Protein AF-A0A8X6XF52-F1 (afdb_monomer)

Foldseek 3Di:
DVVLLVVLDDDDDPDDLVRLLVSLLVSVVVSVVPDPDQDPVSLVVLLVSLLVVCVVCVVVVVNSSNVSSLVNNCVVCCVRPVVNVSSVVSVVVSVVVVVVVVVVVVD

pLDDT: mean 70.78, std 10.69, range [38.53, 87.12]

Radius of gyration: 13.98 Å; Cα contacts (8 Å, |Δi|>4): 58; chains: 1; bounding box: 31×22×45 Å

Sequence (107 aa):
MVELFSRYQPEWTLLSGLEAATYIQNYLRALMDAIPNESYHTNLYFVSFISHLCAQAIRIESSEIVPYILMEAARILYSRCNLLGYILNLFRDAFNYRYRHSKTCRR

Secondary structure (DSSP, 8-state):
-HHHHHH-PPP-----HHHHHHHHHHHHHHHHHTS-S--HHHHHHHHHHHHHHHHHHHHTT-GGGHHHHHHHHHHHHHHHH--HHHHHHHHHHHHHHHHHHHTTTT-

Structure (mmCIF, N/CA/C/O backbone):
data_AF-A0A8X6XF52-F1
#
_entry.id   AF-A0A8X6XF52-F1
#
loop_
_atom_site.group_PDB
_atom_site.id
_atom_site.type_symbol
_atom_site.label_atom_id
_atom_site.label_alt_id
_ato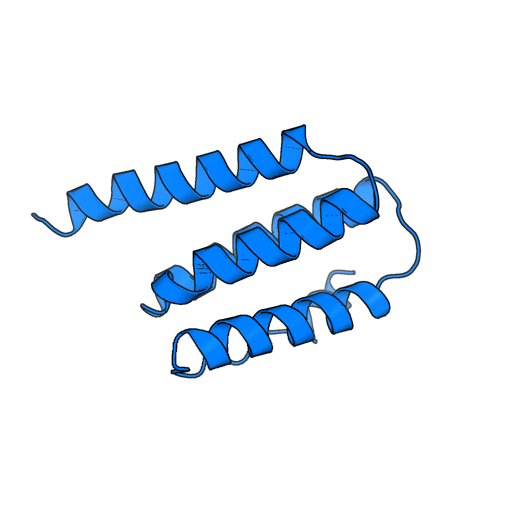m_site.label_comp_id
_atom_site.label_asym_id
_atom_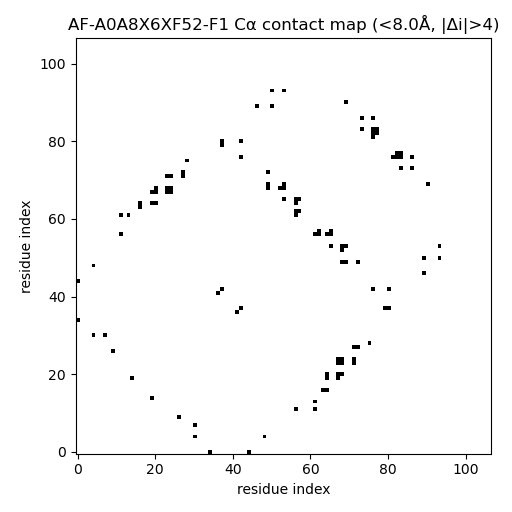site.label_entity_id
_atom_site.label_seq_id
_atom_site.pdbx_PDB_ins_code
_atom_site.Cartn_x
_atom_site.Cartn_y
_atom_site.Cartn_z
_atom_site.occupancy
_atom_site.B_iso_or_equiv
_atom_site.auth_seq_id
_atom_site.auth_comp_id
_atom_site.auth_asym_id
_atom_site.auth_atom_id
_atom_site.pdbx_PDB_model_num
ATOM 1 N N . MET A 1 1 ? 4.234 8.493 -12.924 1.00 58.31 1 MET A N 1
ATOM 2 C CA . MET A 1 1 ? 4.216 7.899 -11.565 1.00 58.31 1 MET A CA 1
ATOM 3 C C . MET A 1 1 ? 3.413 8.744 -10.585 1.00 58.31 1 MET A C 1
ATOM 5 O O . MET A 1 1 ? 2.390 8.253 -10.140 1.00 58.31 1 MET A O 1
ATOM 9 N N . VAL A 1 2 ? 3.781 10.003 -10.301 1.00 62.19 2 VAL A N 1
ATOM 10 C CA . VAL A 1 2 ? 2.993 10.879 -9.399 1.00 62.19 2 VAL A CA 1
ATOM 11 C C . VAL A 1 2 ? 1.541 11.043 -9.869 1.00 62.19 2 VAL A C 1
ATOM 13 O O . VAL A 1 2 ? 0.630 10.737 -9.113 1.00 62.19 2 VAL A O 1
ATOM 16 N N . GLU A 1 3 ? 1.318 11.388 -11.143 1.00 67.06 3 GLU A N 1
ATOM 17 C CA . GLU A 1 3 ? -0.040 11.461 -11.716 1.00 67.06 3 GLU A CA 1
ATOM 18 C C . GLU A 1 3 ? -0.820 10.143 -11.631 1.00 67.06 3 GLU A C 1
ATOM 20 O O . GLU A 1 3 ? -2.041 10.162 -11.524 1.00 67.06 3 GLU A O 1
ATOM 25 N N . LEU A 1 4 ? -0.134 8.997 -11.679 1.00 63.72 4 LEU A N 1
ATOM 26 C CA . LEU A 1 4 ? -0.782 7.691 -11.583 1.00 63.72 4 LEU A CA 1
ATOM 27 C C . LEU A 1 4 ? -1.325 7.494 -10.160 1.00 63.72 4 LEU A C 1
ATOM 29 O O . LEU A 1 4 ? -2.507 7.232 -9.988 1.00 63.72 4 LEU A O 1
ATOM 33 N N . PHE A 1 5 ? -0.503 7.727 -9.136 1.00 65.88 5 PHE A N 1
ATOM 34 C CA . PHE A 1 5 ? -0.926 7.634 -7.733 1.00 65.88 5 PHE A CA 1
ATOM 35 C C . PHE A 1 5 ? -1.969 8.688 -7.332 1.00 65.88 5 PHE A C 1
ATOM 37 O O . PHE A 1 5 ? -2.779 8.446 -6.442 1.00 65.88 5 PHE A O 1
ATOM 44 N N . SER A 1 6 ? -1.992 9.851 -7.988 1.00 71.19 6 SER A N 1
ATOM 45 C CA . SER A 1 6 ? -3.068 10.835 -7.805 1.00 71.19 6 SER A CA 1
ATOM 46 C C . SER A 1 6 ? -4.406 10.371 -8.390 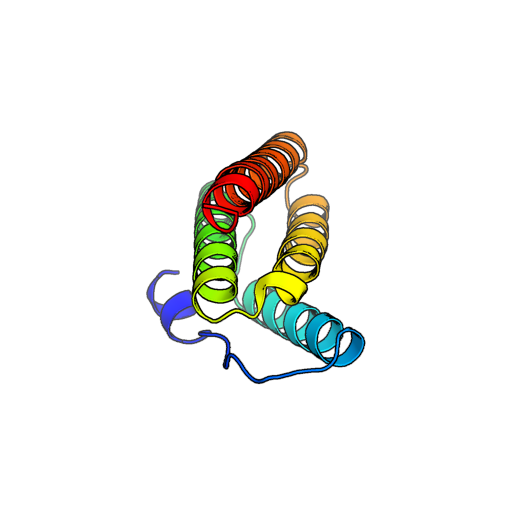1.00 71.19 6 SER A C 1
ATOM 48 O O . SER A 1 6 ? -5.446 10.771 -7.879 1.00 71.19 6 SER A O 1
ATOM 50 N N . ARG A 1 7 ? -4.397 9.538 -9.440 1.00 71.75 7 ARG A N 1
ATOM 51 C CA . ARG A 1 7 ? -5.616 8.984 -10.061 1.00 71.75 7 ARG A CA 1
ATOM 52 C C . ARG A 1 7 ? -6.168 7.779 -9.304 1.00 71.75 7 ARG A C 1
ATOM 54 O O . ARG A 1 7 ? -7.376 7.595 -9.264 1.00 71.75 7 ARG A O 1
ATOM 61 N N . TYR A 1 8 ? -5.295 6.986 -8.692 1.00 66.81 8 TYR A N 1
ATOM 62 C CA . TYR A 1 8 ? -5.673 5.882 -7.815 1.00 66.81 8 TYR A CA 1
ATOM 63 C C . TYR A 1 8 ? -5.631 6.357 -6.361 1.00 66.81 8 TYR A C 1
ATOM 65 O O . TYR A 1 8 ? -4.731 5.984 -5.624 1.00 66.81 8 TYR A O 1
ATOM 73 N N . GLN A 1 9 ? -6.555 7.225 -5.948 1.00 72.88 9 GLN A N 1
ATOM 74 C CA . GLN A 1 9 ? -6.783 7.468 -4.520 1.00 72.88 9 GLN A CA 1
ATOM 75 C C . GLN A 1 9 ? -7.824 6.460 -4.028 1.00 72.88 9 GLN A C 1
ATOM 77 O O . GLN A 1 9 ? -8.836 6.279 -4.706 1.00 72.88 9 GLN A O 1
ATOM 82 N N . PRO A 1 10 ? -7.599 5.781 -2.892 1.00 71.12 10 PRO A N 1
ATOM 83 C CA . PRO A 1 10 ? -8.601 4.878 -2.360 1.00 71.12 10 PRO A CA 1
ATOM 84 C C . PRO A 1 10 ? -9.788 5.693 -1.846 1.00 71.12 10 PRO A C 1
ATOM 86 O O . PRO A 1 10 ? -9.631 6.664 -1.105 1.00 71.12 10 PRO A O 1
ATOM 89 N N . GLU A 1 11 ? -10.991 5.261 -2.194 1.00 74.50 11 GLU A N 1
ATOM 90 C CA . GLU A 1 11 ? -12.179 5.678 -1.469 1.00 74.50 11 GLU A CA 1
ATOM 91 C C . GLU A 1 11 ? -12.167 4.985 -0.110 1.00 74.50 11 GLU A C 1
ATOM 93 O O . GLU A 1 11 ? -12.140 3.755 -0.009 1.00 74.50 11 GLU A O 1
ATOM 98 N N . TRP A 1 12 ? -12.106 5.786 0.947 1.00 67.62 12 TRP A N 1
ATOM 99 C CA . TRP A 1 12 ? -12.095 5.277 2.303 1.00 67.62 12 TRP A CA 1
ATOM 100 C C . TRP A 1 12 ? -13.525 5.094 2.803 1.00 67.62 12 TRP A C 1
ATOM 102 O O . TRP A 1 12 ? -14.102 5.965 3.451 1.00 67.62 12 TRP A O 1
ATOM 112 N N . THR A 1 13 ? -14.116 3.960 2.454 1.00 66.12 13 THR A N 1
ATOM 113 C CA . THR A 1 13 ? -15.435 3.543 2.936 1.00 66.12 13 THR A CA 1
ATOM 114 C C . THR A 1 13 ? -15.313 2.681 4.192 1.00 66.12 13 THR A C 1
ATOM 116 O O . THR A 1 13 ? -14.359 1.916 4.335 1.00 66.12 13 THR A O 1
ATOM 119 N N . LEU A 1 14 ? -16.303 2.764 5.088 1.00 63.69 14 LEU A N 1
ATOM 120 C CA . LEU A 1 14 ? -16.445 1.841 6.219 1.00 63.69 14 LEU A CA 1
ATOM 121 C C . LEU A 1 14 ? -16.767 0.443 5.679 1.00 63.69 14 LEU A C 1
ATOM 123 O O . LEU A 1 14 ? -17.911 0.149 5.342 1.00 63.69 14 LEU A O 1
ATOM 127 N N . LEU A 1 15 ? -15.741 -0.394 5.561 1.00 67.44 15 LEU A N 1
ATOM 128 C CA . LEU A 1 15 ? -15.845 -1.782 5.119 1.00 67.44 15 LEU A CA 1
ATOM 129 C C . LEU A 1 15 ? -15.607 -2.710 6.308 1.00 67.44 15 LEU A C 1
ATOM 131 O O . LEU A 1 15 ? -14.756 -2.437 7.157 1.00 67.44 15 LEU A O 1
ATOM 135 N N . SER A 1 16 ? -16.329 -3.829 6.356 1.00 71.75 16 SER A N 1
ATOM 136 C CA . SER A 1 16 ? -16.024 -4.891 7.318 1.00 71.75 16 SER A CA 1
ATOM 137 C C . SER A 1 16 ? -14.648 -5.510 7.022 1.00 71.75 16 SER A C 1
ATOM 139 O O . SER A 1 16 ? -14.134 -5.406 5.908 1.00 71.75 16 SER A O 1
ATOM 141 N N . GLY A 1 17 ? -14.024 -6.172 8.005 1.00 69.44 17 GLY A N 1
ATOM 142 C CA . GLY A 1 17 ? -12.625 -6.618 7.902 1.00 69.44 17 GLY A CA 1
ATOM 143 C C . GLY A 1 17 ? -12.278 -7.432 6.643 1.00 69.44 17 GLY A C 1
ATOM 144 O O . GLY A 1 17 ? -11.218 -7.218 6.057 1.00 69.44 17 GLY A O 1
ATOM 145 N N . LEU A 1 18 ? -13.170 -8.322 6.185 1.00 77.56 18 LEU A N 1
ATOM 146 C CA . LEU A 1 18 ? -12.958 -9.114 4.964 1.00 77.56 18 LEU A CA 1
ATOM 147 C C . LEU A 1 18 ? -13.108 -8.263 3.693 1.00 77.56 18 LEU A C 1
ATOM 149 O O . LEU A 1 18 ? -12.279 -8.354 2.791 1.00 77.56 18 LEU A O 1
ATOM 153 N N . GLU A 1 19 ? -14.130 -7.409 3.638 1.00 79.94 19 GLU A N 1
ATOM 154 C CA . GLU A 1 19 ? -14.376 -6.506 2.508 1.00 79.94 19 GLU A CA 1
ATOM 155 C C . GLU A 1 19 ? -13.234 -5.502 2.345 1.00 79.94 19 GLU A C 1
ATOM 157 O O . GLU A 1 19 ? -12.773 -5.257 1.232 1.00 79.94 19 GLU A O 1
ATOM 162 N N . ALA A 1 20 ? -12.716 -4.987 3.462 1.00 74.81 20 ALA A N 1
ATOM 163 C CA . ALA A 1 20 ? -11.558 -4.108 3.502 1.00 74.81 20 ALA A CA 1
ATOM 164 C C . ALA A 1 20 ? -10.304 -4.809 2.952 1.00 74.81 20 ALA A C 1
ATOM 166 O O . ALA A 1 20 ? -9.573 -4.238 2.141 1.00 74.81 20 ALA A O 1
ATOM 167 N N . ALA A 1 21 ? -10.076 -6.069 3.339 1.00 75.06 21 ALA A N 1
ATOM 168 C CA . ALA A 1 21 ? -8.960 -6.866 2.837 1.00 75.06 21 ALA A CA 1
ATOM 169 C C . ALA A 1 21 ? -9.054 -7.095 1.320 1.00 75.06 21 ALA A C 1
ATOM 171 O O . ALA A 1 21 ? -8.085 -6.862 0.595 1.00 75.06 21 ALA A O 1
ATOM 172 N N . THR A 1 22 ? -10.227 -7.506 0.828 1.00 83.81 22 THR A N 1
ATOM 173 C CA . THR A 1 22 ? -10.472 -7.734 -0.604 1.00 83.81 22 THR A CA 1
ATOM 174 C C . THR A 1 22 ? -10.359 -6.443 -1.414 1.00 83.81 22 THR A C 1
ATOM 176 O O . THR A 1 22 ? -9.761 -6.444 -2.492 1.00 83.81 22 THR A O 1
ATOM 179 N N . TYR A 1 23 ? -10.876 -5.331 -0.891 1.00 85.62 23 TYR A N 1
ATOM 180 C CA . TYR A 1 23 ? -10.766 -4.018 -1.518 1.00 85.62 23 TYR A CA 1
ATOM 181 C C . TYR A 1 23 ? -9.303 -3.603 -1.702 1.00 85.62 23 TYR A C 1
ATOM 183 O O . TYR A 1 23 ? -8.880 -3.332 -2.826 1.00 85.62 23 TYR A O 1
ATOM 191 N N . ILE A 1 24 ? -8.506 -3.635 -0.629 1.00 84.31 24 ILE A N 1
ATOM 192 C CA . ILE A 1 24 ? -7.079 -3.289 -0.680 1.00 84.31 24 ILE A CA 1
ATOM 193 C C . ILE A 1 24 ? -6.310 -4.210 -1.625 1.00 84.31 24 ILE A C 1
ATOM 195 O O . ILE A 1 24 ? -5.455 -3.738 -2.377 1.00 84.31 24 ILE A O 1
ATOM 199 N N . GLN A 1 25 ? -6.630 -5.505 -1.620 1.00 83.75 25 GLN A N 1
ATOM 200 C CA . GLN A 1 25 ? -6.007 -6.469 -2.515 1.00 83.75 25 GLN A CA 1
ATOM 201 C C . GL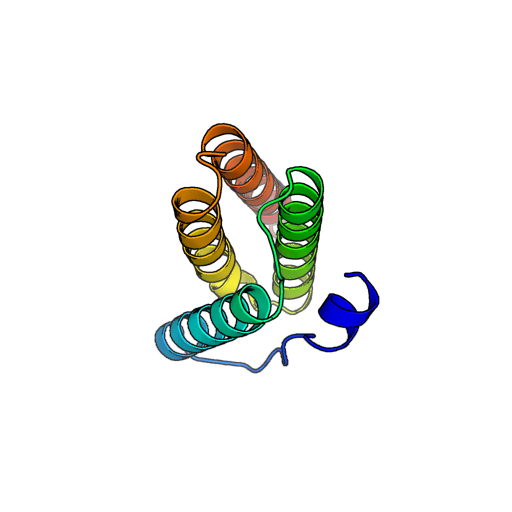N A 1 25 ? -6.233 -6.115 -3.986 1.00 83.75 25 GLN A C 1
ATOM 203 O O . GLN A 1 25 ? -5.287 -6.074 -4.775 1.00 83.75 25 GLN A O 1
ATOM 208 N N . ASN A 1 26 ? -7.482 -5.844 -4.360 1.00 86.19 26 ASN A N 1
ATOM 209 C CA . ASN A 1 26 ? -7.831 -5.499 -5.734 1.00 86.19 26 ASN A CA 1
ATOM 210 C C . ASN A 1 26 ? -7.249 -4.142 -6.138 1.00 86.19 26 ASN A C 1
ATOM 212 O O . ASN A 1 26 ? -6.713 -4.004 -7.236 1.00 86.19 26 ASN A O 1
ATOM 216 N N . TYR A 1 27 ? -7.290 -3.173 -5.226 1.00 87.12 27 TYR A N 1
ATOM 217 C CA . TYR A 1 27 ? -6.761 -1.835 -5.431 1.00 87.12 27 TYR A CA 1
ATOM 218 C C . TYR A 1 27 ? -5.243 -1.837 -5.677 1.00 87.12 27 TYR A C 1
ATOM 220 O O . TYR A 1 27 ? -4.779 -1.308 -6.689 1.00 87.12 27 TYR A O 1
ATOM 228 N N . LEU A 1 28 ? -4.457 -2.480 -4.805 1.00 85.38 28 LEU A N 1
ATOM 229 C CA . LEU A 1 28 ? -2.999 -2.524 -4.957 1.00 85.38 28 LEU A CA 1
ATOM 230 C C . LEU A 1 28 ? -2.569 -3.367 -6.162 1.00 85.38 28 LEU A C 1
ATOM 232 O O . LEU A 1 28 ? -1.580 -3.027 -6.809 1.00 85.38 28 LEU A O 1
ATOM 236 N N . ARG A 1 29 ? -3.317 -4.423 -6.508 1.00 83.25 29 ARG A N 1
ATOM 237 C CA . ARG A 1 29 ? -3.065 -5.209 -7.724 1.00 83.25 29 ARG A CA 1
ATOM 238 C C . ARG A 1 29 ? -3.293 -4.373 -8.986 1.00 83.25 29 ARG A C 1
ATOM 240 O O . ARG A 1 29 ? -2.380 -4.276 -9.798 1.00 83.25 29 ARG A O 1
ATOM 247 N N . ALA A 1 30 ? -4.445 -3.711 -9.109 1.00 82.94 30 ALA A N 1
ATOM 248 C CA . ALA A 1 30 ? -4.760 -2.864 -10.263 1.00 82.94 30 ALA A CA 1
ATOM 249 C C . ALA A 1 30 ? -3.737 -1.730 -10.445 1.00 82.94 30 ALA A C 1
ATOM 251 O O . ALA A 1 30 ? -3.269 -1.471 -11.554 1.00 82.94 30 ALA A O 1
ATOM 252 N N . LEU A 1 31 ? -3.333 -1.099 -9.339 1.00 81.19 31 LEU A N 1
ATOM 253 C CA . LEU A 1 31 ? -2.293 -0.076 -9.336 1.00 81.19 31 LEU A CA 1
ATOM 254 C C . LEU A 1 31 ? -0.959 -0.610 -9.867 1.00 81.19 31 LEU A C 1
ATOM 256 O O . LEU A 1 31 ? -0.272 0.070 -10.624 1.00 81.19 31 LEU A O 1
ATOM 260 N N . MET A 1 32 ? -0.588 -1.824 -9.472 1.00 77.50 32 MET A N 1
ATOM 261 C CA . MET A 1 32 ? 0.698 -2.409 -9.830 1.00 77.50 32 MET A CA 1
ATOM 262 C C . MET A 1 32 ? 0.729 -2.983 -11.240 1.00 77.50 32 MET A C 1
ATOM 264 O O . MET A 1 32 ? 1.784 -2.934 -11.876 1.00 77.50 32 MET A O 1
ATOM 268 N N . ASP A 1 33 ? -0.396 -3.466 -11.756 1.00 80.00 33 ASP A N 1
ATOM 269 C CA . ASP A 1 33 ? -0.536 -3.862 -13.161 1.00 80.00 33 ASP A CA 1
ATOM 270 C C . ASP A 1 33 ? -0.388 -2.648 -14.099 1.00 80.00 33 ASP A C 1
ATOM 272 O O . ASP A 1 33 ? 0.155 -2.767 -15.196 1.00 80.00 33 ASP A O 1
ATOM 276 N N . ALA A 1 34 ? -0.779 -1.453 -13.640 1.00 74.19 34 ALA A N 1
ATOM 277 C CA . ALA A 1 34 ? -0.634 -0.197 -14.376 1.00 74.19 34 ALA A CA 1
ATOM 278 C C . ALA A 1 34 ? 0.781 0.420 -14.322 1.00 74.19 34 ALA A C 1
ATOM 280 O O . ALA A 1 34 ? 1.034 1.427 -14.989 1.00 74.19 34 ALA A O 1
ATOM 281 N N . ILE A 1 35 ? 1.702 -0.140 -13.529 1.00 71.94 35 ILE A N 1
ATOM 282 C CA . ILE A 1 35 ? 3.073 0.361 -13.376 1.00 71.94 35 ILE A CA 1
ATOM 283 C C . ILE A 1 35 ? 4.028 -0.532 -14.184 1.00 71.94 35 ILE A C 1
ATOM 285 O O . ILE A 1 35 ? 4.384 -1.620 -13.721 1.00 71.94 35 ILE A O 1
ATOM 289 N N . PRO A 1 36 ? 4.472 -0.090 -15.377 1.00 63.91 36 PRO A N 1
ATOM 290 C CA . PRO A 1 36 ? 5.403 -0.854 -16.188 1.00 63.91 36 PRO A CA 1
ATOM 291 C C . PRO A 1 36 ? 6.819 -0.798 -15.598 1.00 63.91 36 PRO A C 1
ATOM 293 O O . PRO A 1 36 ? 7.348 0.274 -15.309 1.00 63.91 36 PRO A O 1
ATOM 296 N N . ASN A 1 37 ? 7.451 -1.969 -15.531 1.00 61.75 37 ASN A N 1
ATOM 297 C CA . ASN A 1 37 ? 8.884 -2.190 -15.327 1.00 61.75 37 ASN A CA 1
ATOM 298 C C . ASN A 1 37 ? 9.453 -1.931 -13.905 1.00 61.75 37 ASN A C 1
ATOM 300 O O . ASN A 1 37 ? 9.328 -0.860 -13.302 1.00 61.75 37 ASN A O 1
ATOM 304 N N . GLU A 1 38 ? 10.130 -2.958 -13.386 1.00 65.88 38 GLU A N 1
ATOM 305 C CA . GLU A 1 38 ? 10.593 -3.164 -12.003 1.00 65.88 38 GLU A CA 1
ATOM 306 C C . GLU A 1 38 ? 11.885 -2.394 -11.682 1.00 65.88 38 GLU A C 1
ATOM 308 O O . GLU A 1 38 ? 12.858 -2.937 -11.162 1.00 65.88 38 GLU A O 1
ATOM 313 N N . SER A 1 39 ? 11.939 -1.102 -12.009 1.00 70.81 39 SER A N 1
ATOM 314 C CA . SER A 1 39 ? 13.109 -0.302 -11.644 1.00 70.81 39 SER A CA 1
ATOM 315 C C . SER A 1 39 ? 13.183 -0.103 -10.124 1.00 70.81 39 SER A C 1
ATOM 317 O O . SER A 1 39 ? 12.165 0.035 -9.439 1.00 70.81 39 SER A O 1
ATOM 319 N N . TYR A 1 40 ? 14.398 -0.020 -9.580 1.00 71.81 40 TYR A N 1
ATOM 320 C CA . TYR A 1 40 ? 14.630 0.310 -8.168 1.00 71.81 40 TYR A CA 1
ATOM 321 C C . TYR A 1 40 ? 13.860 1.572 -7.730 1.00 71.81 40 TYR A C 1
ATOM 323 O O . TYR A 1 40 ? 13.212 1.582 -6.682 1.00 71.81 40 TYR A O 1
ATOM 331 N N . HIS A 1 41 ? 13.843 2.608 -8.574 1.00 73.31 41 HIS A N 1
ATOM 332 C CA . HIS A 1 41 ? 13.111 3.845 -8.309 1.00 73.31 41 HIS A CA 1
ATOM 333 C C . HIS A 1 41 ? 11.599 3.620 -8.236 1.00 73.31 41 HIS A C 1
ATOM 335 O O . HIS A 1 41 ? 10.955 4.132 -7.323 1.00 73.31 41 HIS A O 1
A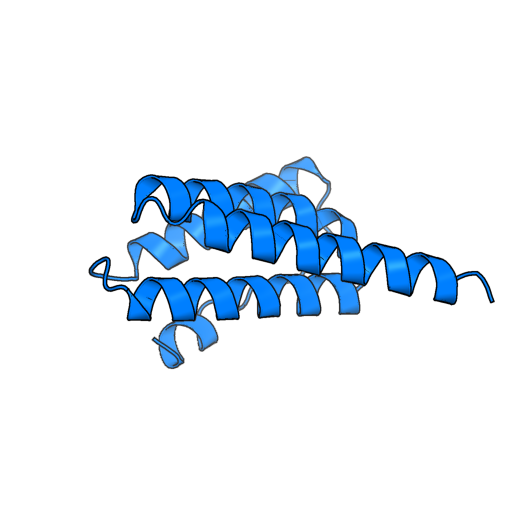TOM 341 N N . THR A 1 42 ? 11.036 2.812 -9.137 1.00 75.62 42 THR A N 1
ATOM 342 C CA . THR A 1 42 ? 9.612 2.444 -9.131 1.00 75.62 42 THR A CA 1
ATOM 343 C C . THR A 1 42 ? 9.203 1.839 -7.785 1.00 75.62 42 THR A C 1
ATOM 345 O O . THR A 1 42 ? 8.189 2.234 -7.209 1.00 75.62 42 THR A O 1
ATOM 348 N N . ASN A 1 43 ? 10.027 0.940 -7.242 1.00 75.62 43 ASN A N 1
ATOM 349 C CA . ASN A 1 43 ? 9.763 0.299 -5.955 1.00 75.62 43 ASN A CA 1
ATOM 350 C C . ASN A 1 43 ? 9.897 1.263 -4.770 1.00 75.62 43 ASN A C 1
ATOM 352 O O . ASN A 1 43 ? 9.084 1.202 -3.852 1.00 75.62 43 ASN A O 1
ATOM 356 N N . LEU A 1 44 ? 10.862 2.189 -4.793 1.00 74.25 44 LEU A N 1
ATOM 357 C CA . LEU A 1 44 ? 10.964 3.241 -3.772 1.00 74.25 44 LEU A CA 1
ATOM 358 C C . LEU A 1 44 ? 9.742 4.170 -3.769 1.00 74.25 44 LEU A C 1
ATOM 360 O O . LEU A 1 44 ? 9.229 4.512 -2.703 1.00 74.25 44 LEU A O 1
ATOM 364 N N . TYR A 1 45 ? 9.245 4.549 -4.950 1.00 77.69 45 TYR A N 1
ATOM 365 C CA . TYR A 1 45 ? 8.015 5.334 -5.065 1.00 77.69 45 TYR A CA 1
ATOM 366 C C . TYR A 1 45 ? 6.803 4.563 -4.540 1.00 77.69 4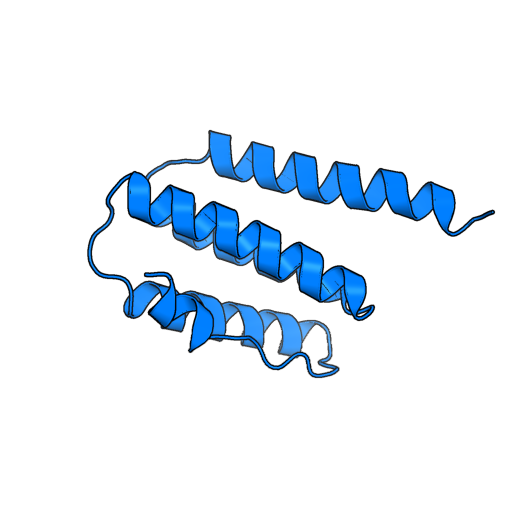5 TYR A C 1
ATOM 368 O O . TYR A 1 45 ? 5.993 5.135 -3.812 1.00 77.69 45 TYR A O 1
ATOM 376 N N . PHE A 1 46 ? 6.701 3.268 -4.848 1.00 79.56 46 PHE A N 1
ATOM 377 C CA . PHE A 1 46 ? 5.645 2.413 -4.312 1.00 79.56 46 PHE A CA 1
ATOM 378 C C . PHE A 1 46 ? 5.708 2.323 -2.782 1.00 79.56 46 PHE A C 1
ATOM 380 O O . PHE A 1 46 ? 4.705 2.531 -2.113 1.00 79.56 46 PHE A O 1
ATOM 387 N N . VAL A 1 47 ? 6.894 2.118 -2.206 1.00 77.50 47 VAL A N 1
ATOM 388 C CA . VAL A 1 47 ? 7.109 2.124 -0.750 1.00 77.50 47 VAL A CA 1
ATOM 389 C C . VAL A 1 47 ? 6.638 3.434 -0.109 1.00 77.50 47 VAL A C 1
ATOM 391 O O . VAL A 1 47 ? 5.902 3.411 0.878 1.00 77.50 47 VAL A O 1
ATOM 394 N N . SER A 1 48 ? 7.023 4.579 -0.678 1.00 78.06 48 SER A N 1
ATOM 395 C CA . SER A 1 48 ? 6.593 5.893 -0.186 1.00 78.06 48 SER A CA 1
ATOM 396 C C . SER A 1 48 ? 5.071 6.061 -0.261 1.00 78.06 48 SER A C 1
ATOM 398 O O . SER A 1 48 ? 4.451 6.571 0.675 1.00 78.06 48 SER A O 1
ATOM 400 N N . PHE A 1 49 ? 4.457 5.561 -1.334 1.00 82.69 49 PHE A N 1
ATOM 401 C CA . PHE A 1 49 ? 3.012 5.566 -1.515 1.00 82.69 49 PHE A CA 1
ATOM 402 C C . PHE A 1 49 ? 2.280 4.695 -0.482 1.00 82.69 49 PHE A C 1
ATOM 404 O O . PHE A 1 49 ? 1.291 5.140 0.098 1.00 82.69 49 PHE A O 1
ATOM 411 N N . ILE A 1 50 ? 2.791 3.498 -0.178 1.00 84.38 50 ILE A N 1
ATOM 412 C CA . ILE A 1 50 ? 2.238 2.625 0.868 1.00 84.38 50 ILE A CA 1
ATOM 413 C C . ILE A 1 50 ? 2.291 3.305 2.242 1.00 84.38 50 ILE A C 1
ATOM 415 O O . ILE A 1 50 ? 1.290 3.310 2.957 1.00 84.38 50 ILE A O 1
ATOM 419 N N . SER A 1 51 ? 3.406 3.955 2.594 1.00 78.81 51 SER A N 1
ATOM 420 C CA . SER A 1 51 ? 3.496 4.750 3.831 1.00 78.81 51 SER A CA 1
ATOM 421 C C . SER A 1 51 ? 2.439 5.853 3.889 1.00 78.81 51 SER A C 1
ATOM 423 O O . SER A 1 51 ? 1.833 6.079 4.938 1.00 78.81 51 SER A O 1
ATOM 425 N N . HIS A 1 52 ? 2.197 6.530 2.764 1.00 82.25 52 HIS A N 1
ATOM 426 C CA . HIS A 1 52 ? 1.172 7.563 2.670 1.00 82.25 52 HIS A CA 1
ATOM 427 C C . HIS A 1 52 ? -0.240 6.991 2.861 1.00 82.25 52 HIS A C 1
ATOM 429 O O . HIS A 1 52 ? -1.012 7.537 3.647 1.00 82.25 52 HIS A O 1
ATOM 435 N N . LEU A 1 53 ? -0.553 5.861 2.221 1.00 82.06 53 LEU A N 1
ATOM 436 C CA . LEU A 1 53 ? -1.826 5.153 2.381 1.00 82.06 53 LEU A CA 1
ATOM 437 C C . LEU A 1 53 ? -2.077 4.731 3.828 1.00 82.06 53 LEU A C 1
ATOM 439 O O . LEU A 1 53 ? -3.164 4.956 4.355 1.00 82.06 53 LEU A O 1
ATOM 443 N N . CYS A 1 54 ? -1.072 4.165 4.498 1.00 78.88 54 CYS A N 1
ATOM 444 C CA . CYS A 1 54 ? -1.189 3.800 5.907 1.00 78.88 54 CYS A CA 1
ATOM 445 C C . CYS A 1 54 ? -1.435 5.031 6.789 1.00 78.88 54 CYS A C 1
ATOM 447 O O . CYS A 1 54 ? -2.278 4.984 7.682 1.00 78.88 54 CYS A O 1
ATOM 449 N N . ALA A 1 55 ? -0.742 6.145 6.535 1.00 78.00 55 ALA A N 1
ATOM 450 C CA . ALA A 1 55 ? -0.948 7.383 7.283 1.00 78.00 55 ALA A CA 1
ATOM 451 C C . ALA A 1 55 ? -2.359 7.959 7.077 1.00 78.00 55 ALA A C 1
ATOM 453 O O . ALA A 1 55 ? -2.976 8.413 8.041 1.00 78.00 55 ALA A O 1
ATOM 454 N N . GLN A 1 56 ? -2.880 7.922 5.847 1.00 79.00 56 GLN A N 1
ATOM 455 C CA . GLN A 1 56 ? -4.253 8.332 5.557 1.00 79.00 56 GLN A CA 1
ATOM 456 C C . GLN A 1 56 ? -5.263 7.440 6.284 1.00 79.00 56 GLN A C 1
ATOM 458 O O . GLN A 1 56 ? -6.080 7.971 7.028 1.00 79.00 56 GLN A O 1
ATOM 463 N N . ALA A 1 57 ? -5.144 6.114 6.155 1.00 75.31 57 ALA A N 1
ATOM 464 C CA . ALA A 1 57 ? -6.020 5.141 6.811 1.00 75.31 57 ALA A CA 1
ATOM 465 C C . ALA A 1 57 ? -6.110 5.337 8.333 1.00 75.31 57 ALA A C 1
ATOM 467 O O . ALA A 1 57 ? -7.177 5.194 8.926 1.00 75.31 57 ALA A O 1
ATOM 468 N N . ILE A 1 58 ? -4.992 5.686 8.978 1.00 74.38 58 ILE A N 1
ATOM 469 C CA . ILE A 1 58 ? -4.956 5.954 10.420 1.00 74.38 58 ILE A CA 1
ATOM 470 C C . ILE A 1 58 ? -5.703 7.246 10.771 1.00 74.38 58 ILE A C 1
ATOM 472 O O . ILE A 1 58 ? -6.404 7.281 11.779 1.00 74.38 58 ILE A O 1
ATOM 476 N N . ARG A 1 59 ? -5.568 8.306 9.962 1.00 73.69 59 ARG A N 1
ATOM 477 C CA . ARG A 1 59 ? -6.197 9.614 10.231 1.00 73.69 59 ARG A CA 1
ATOM 478 C C . ARG A 1 59 ? -7.721 9.574 10.213 1.00 73.69 59 ARG A C 1
ATOM 480 O O . ARG A 1 59 ? -8.343 10.386 10.880 1.00 73.69 59 ARG A O 1
ATOM 487 N N . ILE A 1 60 ? -8.296 8.658 9.450 1.00 70.25 60 ILE A N 1
ATOM 488 C CA . ILE A 1 60 ? -9.745 8.514 9.269 1.00 70.25 60 ILE A CA 1
ATOM 489 C C . ILE A 1 60 ? -10.337 7.389 10.132 1.00 70.25 60 ILE A C 1
ATOM 491 O O . ILE A 1 60 ? -11.356 6.805 9.778 1.00 70.25 60 ILE A O 1
ATOM 495 N N . GLU A 1 61 ? -9.637 7.005 11.204 1.00 66.50 61 GLU A N 1
ATOM 496 C CA . GLU A 1 61 ? -10.025 5.940 12.144 1.00 66.50 61 GLU A CA 1
ATOM 497 C C . GLU A 1 61 ? -10.165 4.531 11.535 1.00 66.50 61 GLU A C 1
ATOM 499 O O . GLU A 1 61 ? -10.397 3.560 12.250 1.00 66.50 61 GLU A O 1
ATOM 504 N N . SER A 1 62 ? -9.862 4.355 10.248 1.00 69.31 62 SER A N 1
ATOM 505 C CA . SER A 1 62 ? -9.832 3.059 9.556 1.00 69.31 62 SER A CA 1
ATOM 506 C C . SER A 1 62 ? -8.540 2.280 9.836 1.00 69.31 62 SER A C 1
ATOM 508 O O . SER A 1 62 ? -8.020 1.572 8.981 1.00 69.31 62 SER A O 1
ATOM 510 N N . SER A 1 63 ? -7.980 2.392 11.044 1.00 68.50 63 SER A N 1
ATOM 511 C CA . SER A 1 63 ? -6.681 1.794 11.399 1.00 68.50 63 SER A CA 1
ATOM 512 C C . SER A 1 63 ? -6.649 0.260 11.294 1.00 68.50 63 SER A C 1
ATOM 514 O O . SER A 1 63 ? -5.575 -0.338 11.191 1.00 68.50 63 SER A O 1
ATOM 516 N N . GLU A 1 64 ? -7.822 -0.376 11.272 1.00 72.44 64 GLU A N 1
ATOM 517 C CA . GLU A 1 64 ? -8.009 -1.809 11.036 1.00 72.44 64 GLU A CA 1
ATOM 518 C C . GLU A 1 64 ? -7.618 -2.239 9.618 1.00 72.44 64 GLU A C 1
ATOM 520 O O . GLU A 1 64 ? -7.287 -3.404 9.414 1.00 72.44 64 GLU A O 1
ATOM 525 N N . ILE A 1 65 ? -7.583 -1.309 8.654 1.00 75.94 65 ILE A N 1
ATOM 526 C CA . ILE A 1 65 ? -7.234 -1.607 7.261 1.00 75.94 65 ILE A CA 1
ATOM 527 C C . ILE A 1 65 ? -5.715 -1.663 7.018 1.00 75.94 65 ILE A C 1
ATOM 529 O O . ILE A 1 65 ? -5.236 -2.289 6.071 1.00 75.94 65 ILE A O 1
ATOM 533 N N . VAL A 1 66 ? -4.934 -1.030 7.901 1.00 79.56 66 VAL A N 1
ATOM 534 C CA . VAL A 1 66 ? -3.475 -0.874 7.781 1.00 79.56 66 VAL A CA 1
ATOM 535 C C . VAL A 1 66 ? -2.734 -2.213 7.671 1.00 79.56 66 VAL A C 1
ATOM 537 O O . VAL A 1 66 ? -1.862 -2.318 6.806 1.00 79.56 66 VAL A O 1
ATOM 540 N N . PRO A 1 67 ? -3.051 -3.255 8.470 1.00 79.75 67 PRO A N 1
ATOM 541 C CA . PRO A 1 67 ? -2.416 -4.562 8.323 1.00 79.75 67 PRO A CA 1
ATOM 542 C C . PRO A 1 67 ? -2.612 -5.168 6.930 1.00 79.75 67 PRO A C 1
ATOM 544 O O . PRO A 1 67 ? -1.671 -5.748 6.395 1.00 79.75 67 PRO A O 1
ATOM 547 N N . TYR A 1 68 ? -3.787 -4.993 6.314 1.00 82.88 68 TYR A N 1
ATOM 548 C CA . TYR A 1 68 ? -4.063 -5.517 4.973 1.00 82.88 68 TYR A CA 1
ATOM 549 C C . TYR A 1 68 ? -3.286 -4.759 3.893 1.00 82.88 68 TYR A C 1
ATOM 551 O O . TYR A 1 68 ? -2.726 -5.391 3.000 1.00 82.88 68 TYR A O 1
ATOM 559 N N . ILE A 1 69 ? -3.173 -3.427 4.016 1.00 83.12 69 ILE A N 1
ATOM 560 C CA . ILE A 1 69 ? -2.331 -2.598 3.132 1.00 83.12 69 ILE A CA 1
ATOM 561 C C . ILE A 1 69 ? -0.888 -3.094 3.164 1.00 83.12 69 ILE A C 1
ATOM 563 O O . ILE A 1 69 ? -0.285 -3.336 2.120 1.00 83.12 69 ILE A O 1
ATOM 567 N N . LEU A 1 70 ? -0.343 -3.275 4.366 1.00 82.50 70 LEU A N 1
ATOM 568 C CA . LEU A 1 70 ? 1.037 -3.705 4.545 1.00 82.50 70 LEU A CA 1
ATOM 569 C C . LEU A 1 70 ? 1.257 -5.137 4.042 1.00 82.50 70 LEU A C 1
ATOM 571 O O . LEU A 1 70 ? 2.252 -5.397 3.368 1.00 82.50 70 LEU A O 1
ATOM 575 N N . MET A 1 71 ? 0.339 -6.061 4.339 1.00 83.06 71 MET A N 1
ATOM 576 C CA . MET A 1 71 ? 0.440 -7.464 3.929 1.00 83.06 71 MET A CA 1
ATOM 577 C C . MET A 1 71 ? 0.413 -7.617 2.407 1.00 83.06 71 MET A C 1
ATOM 579 O O . MET A 1 71 ? 1.244 -8.328 1.841 1.00 83.06 71 MET A O 1
ATOM 583 N N . GLU A 1 72 ? -0.489 -6.914 1.728 1.00 85.00 72 GLU A N 1
ATOM 584 C CA . GLU A 1 72 ? -0.565 -6.982 0.273 1.00 85.00 72 GLU A CA 1
ATOM 585 C C . GLU A 1 72 ? 0.618 -6.258 -0.390 1.00 85.00 72 GLU A C 1
ATOM 587 O O . GLU A 1 72 ? 1.217 -6.785 -1.329 1.00 85.00 72 GLU A O 1
ATOM 592 N N . ALA A 1 73 ? 1.043 -5.108 0.143 1.00 81.81 73 ALA A N 1
ATOM 593 C CA . ALA A 1 73 ? 2.257 -4.432 -0.313 1.00 81.81 73 ALA A CA 1
ATOM 594 C C . ALA A 1 73 ? 3.504 -5.319 -0.170 1.00 81.81 73 ALA A C 1
ATOM 596 O O . ALA A 1 73 ? 4.348 -5.349 -1.069 1.00 81.81 73 ALA A O 1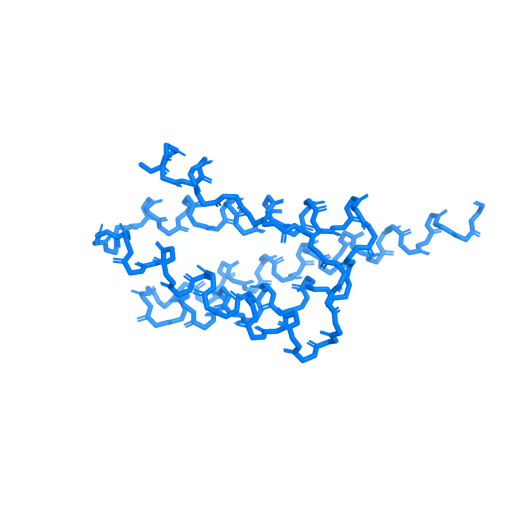
ATOM 597 N N . ALA A 1 74 ? 3.608 -6.078 0.928 1.00 79.00 74 ALA A N 1
ATOM 598 C CA . ALA A 1 74 ? 4.682 -7.045 1.135 1.00 79.00 74 ALA A CA 1
ATOM 599 C C . ALA A 1 74 ? 4.684 -8.122 0.049 1.00 79.00 74 ALA A C 1
ATOM 601 O O . ALA A 1 74 ? 5.733 -8.428 -0.514 1.00 79.00 74 ALA A O 1
ATOM 602 N N . ARG A 1 75 ? 3.505 -8.672 -0.262 1.00 80.56 75 ARG A N 1
ATOM 603 C CA . ARG A 1 75 ? 3.322 -9.716 -1.275 1.00 80.56 75 ARG A CA 1
ATOM 604 C C . ARG A 1 75 ? 3.794 -9.254 -2.653 1.00 80.56 75 ARG A C 1
ATOM 606 O O . ARG A 1 75 ? 4.502 -9.987 -3.336 1.00 80.56 75 ARG A O 1
ATOM 613 N N . ILE A 1 76 ? 3.439 -8.025 -3.023 1.00 78.56 76 ILE A N 1
ATOM 614 C CA . ILE A 1 76 ? 3.810 -7.395 -4.295 1.00 78.56 76 ILE A CA 1
ATOM 615 C C . ILE A 1 76 ? 5.318 -7.112 -4.361 1.00 78.56 76 ILE A C 1
ATOM 617 O O . ILE A 1 76 ? 5.965 -7.389 -5.366 1.00 78.56 76 ILE A O 1
ATOM 621 N N . LEU A 1 77 ? 5.905 -6.556 -3.301 1.00 76.44 77 LEU A N 1
ATOM 622 C CA . LEU A 1 77 ? 7.336 -6.236 -3.287 1.00 76.44 77 LEU A CA 1
ATOM 623 C C . LEU A 1 77 ? 8.216 -7.495 -3.232 1.00 76.44 77 LEU A C 1
ATOM 625 O O . LEU A 1 77 ? 9.311 -7.504 -3.803 1.00 76.44 77 LEU A O 1
ATOM 629 N N . TYR A 1 78 ? 7.733 -8.559 -2.582 1.00 73.62 78 TYR A N 1
ATOM 630 C CA . TYR A 1 78 ? 8.386 -9.866 -2.580 1.00 73.62 78 TYR A CA 1
ATOM 631 C C . TYR A 1 78 ? 8.446 -10.466 -3.989 1.00 73.62 78 TYR A C 1
ATOM 633 O O . TYR A 1 78 ? 9.505 -10.943 -4.389 1.00 73.62 78 TYR A O 1
ATOM 641 N N . SER A 1 79 ? 7.354 -10.389 -4.761 1.00 72.12 79 SER A N 1
ATOM 642 C CA . SER A 1 79 ? 7.313 -10.947 -6.118 1.00 72.12 79 SER A CA 1
ATOM 643 C C . SER A 1 79 ? 8.105 -10.143 -7.149 1.00 72.12 79 SER A C 1
ATOM 645 O O . SER A 1 79 ? 8.549 -10.732 -8.129 1.00 72.12 79 SER A O 1
ATOM 647 N N . ARG A 1 80 ? 8.293 -8.831 -6.940 1.00 69.06 80 ARG A N 1
ATOM 648 C CA . ARG A 1 80 ? 8.928 -7.950 -7.934 1.00 69.06 80 ARG A CA 1
ATOM 649 C C . ARG A 1 80 ? 10.431 -7.757 -7.767 1.00 69.06 80 ARG A C 1
ATOM 651 O O . ARG A 1 80 ? 11.123 -7.656 -8.765 1.00 69.06 80 ARG A O 1
ATOM 658 N N . CYS A 1 81 ? 10.975 -7.651 -6.550 1.00 61.41 81 CYS A N 1
ATOM 659 C CA . CYS A 1 81 ? 12.378 -7.209 -6.407 1.00 61.41 81 CYS A CA 1
ATOM 660 C C . CYS A 1 81 ? 13.164 -7.790 -5.222 1.00 61.41 81 CYS A C 1
ATOM 662 O O . CYS A 1 81 ? 14.261 -7.315 -4.939 1.00 61.41 81 CYS A O 1
ATOM 664 N N . ASN A 1 82 ? 12.650 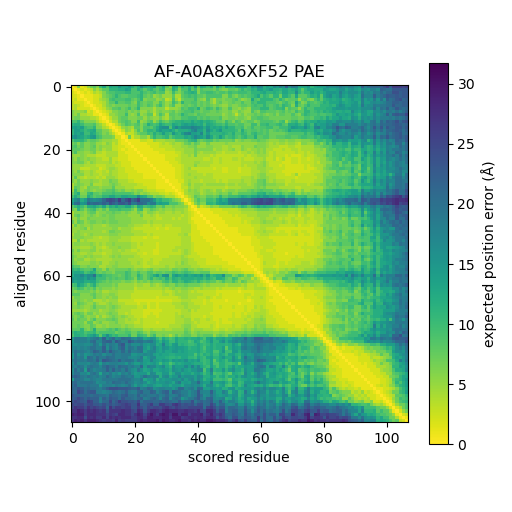-8.802 -4.514 1.00 60.06 82 ASN A N 1
ATOM 665 C CA . ASN A 1 82 ? 13.336 -9.406 -3.360 1.00 60.06 82 ASN A CA 1
ATOM 666 C C . ASN A 1 82 ? 13.799 -8.359 -2.307 1.00 60.06 82 ASN A C 1
ATOM 668 O O . ASN A 1 82 ? 14.810 -8.518 -1.624 1.00 60.06 82 ASN A O 1
ATOM 672 N N . LEU A 1 83 ? 13.047 -7.256 -2.165 1.00 63.28 83 LEU A N 1
ATOM 673 C CA . LEU A 1 83 ? 13.334 -6.119 -1.272 1.00 63.28 83 LEU A CA 1
ATOM 674 C C . LEU A 1 83 ? 12.855 -6.372 0.170 1.00 63.28 83 LEU A C 1
ATOM 676 O O . LEU A 1 83 ? 12.379 -5.464 0.855 1.00 63.28 83 LEU A O 1
ATOM 680 N N . LEU A 1 84 ? 12.982 -7.612 0.651 1.00 59.72 84 LEU A N 1
ATOM 681 C CA . LEU A 1 84 ? 12.444 -8.068 1.937 1.00 59.72 84 LEU A CA 1
ATOM 682 C C . LEU A 1 84 ? 12.885 -7.181 3.116 1.00 59.72 84 LEU A C 1
ATOM 684 O O . LEU A 1 84 ? 12.076 -6.850 3.979 1.00 59.72 84 LEU A O 1
ATOM 688 N N . GLY A 1 85 ? 14.139 -6.717 3.122 1.00 60.09 85 GLY A N 1
ATOM 689 C CA . GLY A 1 85 ? 14.659 -5.826 4.166 1.00 60.09 85 GLY A CA 1
ATOM 690 C C . GLY A 1 85 ? 13.960 -4.459 4.239 1.00 60.09 85 GLY A C 1
ATOM 691 O O . GLY A 1 85 ? 13.747 -3.937 5.332 1.00 60.09 85 GLY A O 1
ATOM 692 N N . TYR A 1 86 ? 13.541 -3.899 3.100 1.00 63.03 86 TYR A N 1
ATOM 693 C CA . TYR A 1 86 ? 12.798 -2.631 3.056 1.00 63.03 86 TYR A CA 1
ATOM 694 C C . TYR A 1 86 ? 11.361 -2.801 3.549 1.00 63.03 86 TYR A C 1
ATOM 696 O O . TYR A 1 86 ? 10.864 -1.966 4.303 1.00 63.03 86 TYR A O 1
ATOM 704 N N . ILE A 1 87 ? 10.721 -3.911 3.176 1.00 63.81 87 ILE A N 1
ATOM 705 C CA . ILE A 1 87 ? 9.379 -4.271 3.645 1.00 63.81 87 ILE A CA 1
ATOM 706 C C . ILE A 1 87 ? 9.388 -4.415 5.171 1.00 63.81 87 ILE A C 1
ATOM 708 O O . ILE A 1 87 ? 8.565 -3.819 5.856 1.00 63.81 87 ILE A O 1
ATOM 712 N N . LEU A 1 88 ? 10.356 -5.139 5.733 1.00 64.69 88 LEU A N 1
ATOM 713 C CA . LEU A 1 88 ? 10.443 -5.336 7.183 1.00 64.69 88 LEU A CA 1
ATOM 714 C C . LEU A 1 88 ? 10.672 -4.024 7.953 1.00 64.69 88 LEU A C 1
ATOM 716 O O . LEU A 1 88 ? 10.140 -3.869 9.055 1.00 64.69 88 LEU A O 1
ATOM 720 N N . ASN A 1 89 ? 11.407 -3.065 7.379 1.00 65.38 89 ASN A N 1
ATOM 721 C CA . ASN A 1 89 ? 11.563 -1.731 7.967 1.00 65.38 89 ASN A CA 1
ATOM 722 C C . ASN A 1 89 ? 10.260 -0.911 7.907 1.00 65.38 89 ASN A C 1
ATOM 724 O O . ASN A 1 89 ? 9.889 -0.313 8.912 1.00 65.38 89 ASN A O 1
ATOM 728 N N . LEU A 1 90 ? 9.502 -0.966 6.806 1.00 66.06 90 LEU A N 1
ATOM 729 C CA . LEU A 1 90 ? 8.167 -0.348 6.704 1.00 66.06 90 LEU A CA 1
ATOM 730 C C . LEU A 1 90 ? 7.182 -0.890 7.741 1.00 66.06 90 LEU A C 1
ATOM 732 O O . LEU A 1 90 ? 6.494 -0.121 8.411 1.00 66.06 90 LEU A O 1
ATOM 736 N N . PHE A 1 91 ? 7.127 -2.215 7.896 1.00 65.06 91 PHE A N 1
ATOM 737 C CA . PHE A 1 91 ? 6.290 -2.852 8.912 1.00 65.06 91 PHE A CA 1
ATOM 738 C C . PHE A 1 91 ? 6.691 -2.408 10.316 1.00 65.06 91 PHE A C 1
ATOM 740 O O . PHE A 1 91 ? 5.824 -2.088 11.129 1.00 65.06 91 PHE A O 1
ATOM 747 N N . ARG A 1 92 ? 7.998 -2.358 10.596 1.00 67.75 92 ARG A N 1
ATOM 748 C CA . ARG A 1 92 ? 8.538 -1.895 11.876 1.00 67.75 92 ARG A CA 1
ATOM 749 C C . ARG A 1 92 ? 8.142 -0.449 12.164 1.00 67.75 92 ARG A C 1
ATOM 751 O O . ARG A 1 92 ? 7.707 -0.159 13.277 1.00 67.75 92 ARG A O 1
ATOM 758 N N . ASP A 1 93 ? 8.250 0.438 11.184 1.00 61.53 93 ASP A N 1
ATOM 759 C CA . ASP A 1 93 ? 7.934 1.856 11.355 1.00 61.53 93 ASP A CA 1
ATOM 760 C C . ASP A 1 93 ? 6.430 2.089 11.536 1.00 61.53 93 ASP A C 1
ATOM 762 O O . ASP A 1 93 ? 6.030 2.825 12.442 1.00 61.53 93 ASP A O 1
ATOM 766 N N . ALA A 1 94 ? 5.587 1.386 10.775 1.00 59.56 94 ALA A N 1
ATOM 767 C CA . ALA A 1 94 ? 4.135 1.423 10.947 1.00 59.56 94 ALA A CA 1
ATOM 768 C C . ALA A 1 94 ? 3.700 0.903 12.332 1.00 59.56 94 ALA A C 1
ATOM 770 O O . ALA A 1 94 ? 2.858 1.515 12.999 1.00 59.56 94 ALA A O 1
ATOM 771 N N . PHE A 1 95 ? 4.317 -0.184 12.813 1.00 59.44 95 PHE A N 1
ATOM 772 C CA . PHE A 1 95 ? 4.075 -0.711 14.160 1.00 59.44 95 PHE A CA 1
ATOM 773 C C . PHE A 1 95 ? 4.538 0.251 15.256 1.00 59.44 95 PHE A C 1
ATOM 775 O O . PHE A 1 95 ? 3.793 0.509 16.202 1.00 59.44 95 PHE A O 1
ATOM 782 N N . ASN A 1 96 ? 5.743 0.811 15.130 1.00 62.28 96 ASN A N 1
ATOM 783 C CA . ASN A 1 96 ? 6.286 1.775 16.087 1.00 62.28 96 ASN A CA 1
ATOM 784 C C . ASN A 1 96 ? 5.431 3.041 16.163 1.00 62.28 96 ASN A C 1
ATOM 786 O O . ASN A 1 96 ? 5.216 3.573 17.255 1.00 62.28 96 ASN A O 1
ATOM 790 N N . TYR A 1 97 ? 4.912 3.504 15.027 1.00 58.66 97 TYR A N 1
ATOM 791 C CA . TYR A 1 97 ? 3.996 4.634 14.968 1.00 58.66 97 TYR A CA 1
ATOM 792 C C . TYR A 1 97 ? 2.689 4.342 15.723 1.00 58.66 97 TYR A C 1
ATOM 794 O O . TYR A 1 97 ? 2.326 5.097 16.630 1.00 58.66 97 TYR A O 1
ATOM 802 N N . ARG A 1 98 ? 2.029 3.204 15.445 1.00 55.66 98 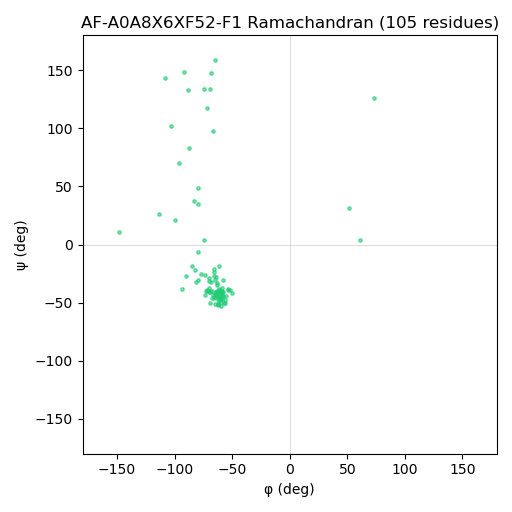ARG A N 1
ATOM 803 C CA . ARG A 1 98 ? 0.808 2.783 16.162 1.00 55.66 98 ARG A CA 1
ATOM 804 C C . ARG A 1 98 ? 1.061 2.600 17.658 1.00 55.66 98 ARG A C 1
ATOM 806 O O . ARG A 1 98 ? 0.258 3.043 18.475 1.00 55.66 98 ARG A O 1
ATOM 813 N N . TYR A 1 99 ? 2.183 1.987 18.032 1.00 52.41 99 TYR A N 1
ATOM 814 C CA . TYR A 1 99 ? 2.536 1.768 19.434 1.00 52.41 99 TYR A CA 1
ATOM 815 C C . TYR A 1 99 ? 2.721 3.093 20.185 1.00 52.41 99 TYR A C 1
ATOM 817 O O . TYR A 1 99 ? 2.177 3.255 21.280 1.00 52.41 99 TYR A O 1
ATOM 825 N N . ARG A 1 100 ? 3.413 4.070 19.581 1.00 59.03 100 ARG A N 1
ATOM 826 C CA . ARG A 1 100 ? 3.584 5.415 20.157 1.00 59.03 100 ARG A CA 1
ATOM 827 C C . ARG A 1 100 ? 2.251 6.152 20.308 1.00 59.03 100 ARG A C 1
ATOM 829 O O . ARG A 1 100 ? 2.022 6.733 21.364 1.00 59.03 100 ARG A O 1
ATOM 836 N N . HIS A 1 101 ? 1.361 6.071 19.319 1.00 52.53 101 HIS A N 1
ATOM 837 C CA . HIS A 1 101 ? 0.056 6.740 19.372 1.00 52.53 101 HIS A CA 1
ATOM 838 C C . HIS A 1 101 ? -0.989 6.040 20.264 1.00 52.53 101 HIS A C 1
ATOM 840 O O . HIS A 1 101 ? -1.852 6.695 20.841 1.00 52.53 101 HIS A O 1
ATOM 846 N N . SER A 1 102 ? -0.882 4.725 20.484 1.00 48.94 102 SER A N 1
ATOM 847 C CA . SER A 1 102 ? -1.741 4.016 21.450 1.00 48.94 102 SER A CA 1
ATOM 848 C C . SER A 1 102 ? -1.493 4.442 22.904 1.00 48.94 102 SER A C 1
ATOM 850 O O . SER A 1 102 ? -2.380 4.329 23.749 1.00 48.94 102 SER A O 1
ATOM 852 N N . LYS A 1 103 ? -0.293 4.964 23.199 1.00 45.16 103 LYS A N 1
ATOM 853 C CA . LYS A 1 103 ? 0.065 5.493 24.521 1.00 45.16 103 LYS A CA 1
ATOM 854 C C . LYS A 1 103 ? -0.367 6.945 24.722 1.00 45.16 103 LYS A C 1
ATOM 856 O O . LYS A 1 103 ? -0.458 7.372 25.869 1.00 45.16 103 LYS A O 1
ATOM 861 N N . THR A 1 104 ? -0.650 7.690 23.653 1.00 46.94 104 THR A N 1
ATOM 862 C CA . THR A 1 104 ? -1.161 9.066 23.743 1.00 46.94 104 THR A CA 1
ATOM 863 C C . THR A 1 104 ? -2.687 9.143 23.781 1.00 46.94 104 THR A C 1
ATOM 865 O O . THR A 1 104 ? -3.193 10.030 24.447 1.00 46.94 104 THR A O 1
ATOM 868 N N . CYS A 1 105 ? -3.432 8.182 23.217 1.00 42.78 105 CYS A N 1
ATOM 869 C CA . CYS A 1 105 ? -4.900 8.094 23.380 1.00 42.78 105 CYS A CA 1
ATOM 870 C C . CYS A 1 105 ? -5.374 7.586 24.763 1.00 42.78 105 CYS A C 1
ATOM 872 O O . CYS A 1 105 ? -6.568 7.382 24.963 1.00 42.78 105 CYS A O 1
ATOM 874 N N . ARG A 1 106 ? -4.462 7.353 25.718 1.00 38.53 106 ARG A N 1
ATOM 875 C CA . ARG A 1 106 ? -4.782 7.054 27.131 1.00 38.53 106 ARG A CA 1
ATOM 876 C C . ARG A 1 106 ? -4.332 8.161 28.095 1.00 38.53 106 ARG A C 1
ATOM 878 O O . ARG A 1 106 ? -4.054 7.878 29.260 1.00 38.53 106 ARG A O 1
ATOM 885 N N . ARG A 1 107 ? -4.226 9.400 27.619 1.00 38.53 107 ARG A N 1
ATOM 886 C CA . ARG A 1 107 ? -4.115 10.585 28.472 1.00 38.53 107 ARG A CA 1
ATOM 887 C C . ARG A 1 107 ? -5.201 11.579 28.124 1.00 38.53 107 ARG A C 1
ATOM 889 O O . ARG A 1 107 ? -5.402 11.789 26.912 1.00 38.53 107 ARG A O 1
#

Organism: NCBI:txid2747483

Mean predicted aligned error: 9.48 Å

Nearest PDB structures (foldseek):
  6swu-assembly1_A  TM=4.463E-01  e=4.635E+00  Mus musculus
  2hr2-assembly2_B  TM=4.090E-01  e=3.940E+00  Chlorobaculum tepidum TLS
  3qww-assembly1_A  TM=4.097E-01  e=7.153E+00  Mus musculus
  9bon-assembly2_B  TM=3.671E-01  e=4.391E+00  Clostridium perfringens
  9bon-assembly1_A  TM=3.972E-01  e=6.418E+00  Clostridium perfringens

Solvent-accessible surface area (backbone atoms only — not comparable to full-atom values): 6294 Å² total; per-residue (Å²): 106,72,70,54,56,68,72,62,62,82,82,90,68,99,55,58,76,67,58,39,40,53,49,47,47,52,51,55,48,56,56,51,74,71,55,81,71,88,44,74,65,56,51,53,53,50,53,55,48,51,54,49,51,43,53,52,35,47,75,72,72,43,51,81,48,39,63,45,51,51,52,49,52,41,55,53,42,51,76,67,68,70,47,56,72,58,47,55,48,50,54,49,52,54,48,51,50,51,56,57,51,61,63,54,78,73,110